Protein AF-A0A8B6CPS4-F1 (afdb_monomer_lite)

Organism: Mytilus galloprovincialis (NCBI:txid29158)

Radius of gyration: 19.34 Å; chains: 1; bounding box: 68×49×32 Å

pLDDT: mean 79.65, std 23.32, range [31.11, 97.75]

Foldseek 3Di:
DDDPDDDDPPDPPPPPPPPPPPDDDDDFDDDFDDDPDPCPQKAKWKQFAAPVVVVVCVVQQKDFWDPPCPPQQVVHTAGKTFSDDCVPDPLQRLLCQRPNVCSVVCVVVRRRVKMKIWIDGPVQWDFPDDPNHGMIGGHGMDRNVNIGMGMD

Secondary structure (DSSP, 8-state):
-----------------------SSSS-------------SEEEEEEEE-HHHHHHHHHHTEEPPB--TTTT-TT-SBEEEBS--TTTS-HHHHHHHHHGGGHHHHHHTTTTSEEEEEEEEGGGSEE---TT---EEESS-EE-TTS-EEE-

Sequence (152 aa):
MGLFSDSPFDGICVIVLIILIVALFIGVAFVSVYEKGTFSDGSWYFHYTDKDSIEKILISLVIRASLDTLKDAFFGIGSYFTKWSPWYKSKDDIAMNIFGNLAKQKLMAGKLDCCIAVFLKDSDVKNVSQNGRDIHLYPGDLLLSGLKYFVF

Structure (mmCIF, N/CA/C/O backbone):
data_AF-A0A8B6CPS4-F1
#
_entry.id   AF-A0A8B6CPS4-F1
#
loop_
_atom_site.group_PDB
_atom_site.id
_atom_site.type_symbol
_atom_site.label_atom_id
_atom_site.label_alt_id
_atom_site.label_comp_id
_atom_site.label_asym_id
_atom_site.label_entity_id
_atom_site.label_seq_id
_atom_site.pdbx_PDB_ins_code
_atom_site.Cartn_x
_atom_site.Cartn_y
_atom_site.Cartn_z
_atom_site.occupancy
_atom_site.B_iso_or_equiv
_atom_site.auth_seq_id
_atom_site.auth_comp_id
_atom_site.auth_asym_id
_atom_site.auth_atom_id
_atom_site.pdbx_PDB_model_num
ATOM 1 N N . MET A 1 1 ? -54.162 -35.126 13.772 1.00 39.47 1 MET A N 1
ATOM 2 C CA . MET A 1 1 ? -53.466 -35.167 12.467 1.00 39.47 1 MET A CA 1
ATOM 3 C C . MET A 1 1 ? -53.148 -33.739 12.064 1.00 39.47 1 MET A C 1
ATOM 5 O O . MET A 1 1 ? -54.089 -33.011 11.815 1.00 39.47 1 MET A O 1
ATOM 9 N N . GLY A 1 2 ? -51.932 -33.212 12.027 1.00 37.94 2 GLY A N 1
ATOM 10 C CA . GLY A 1 2 ? -50.600 -33.548 12.541 1.00 37.94 2 GLY A CA 1
ATOM 11 C C . GLY A 1 2 ? -49.827 -32.219 12.416 1.00 37.94 2 GLY A C 1
ATOM 12 O O . GLY A 1 2 ? -49.911 -31.581 11.374 1.00 37.94 2 GLY A O 1
ATOM 13 N N . LEU A 1 3 ? -49.446 -31.590 13.530 1.00 34.12 3 LEU A N 1
ATOM 14 C CA . LEU A 1 3 ? -48.057 -31.460 13.996 1.00 34.12 3 LEU A CA 1
ATOM 15 C C . LEU A 1 3 ? -47.048 -31.178 12.866 1.00 34.12 3 LEU A C 1
ATOM 17 O O . LEU A 1 3 ? -46.451 -32.108 12.336 1.00 34.12 3 LEU A O 1
ATOM 21 N N . PHE A 1 4 ? -46.820 -29.898 12.550 1.00 38.31 4 PHE A N 1
ATOM 22 C CA . PHE A 1 4 ? -45.508 -29.460 12.071 1.00 38.31 4 PHE A CA 1
ATOM 23 C C . PHE A 1 4 ? -44.706 -29.016 13.290 1.00 38.31 4 PHE A C 1
ATOM 25 O O . PHE A 1 4 ? -45.124 -28.133 14.035 1.00 38.31 4 PHE A O 1
ATOM 32 N N . SER A 1 5 ? -43.628 -29.755 13.527 1.00 38.06 5 SER A N 1
ATOM 33 C CA . SER A 1 5 ? -42.739 -29.671 14.672 1.00 38.06 5 SER A CA 1
ATOM 34 C C . SER A 1 5 ? -41.760 -28.514 14.537 1.00 38.06 5 SER A C 1
ATOM 36 O O . SER A 1 5 ? -41.135 -28.346 13.489 1.00 38.06 5 SER A O 1
ATOM 38 N N . ASP A 1 6 ? -41.556 -27.805 15.639 1.00 42.88 6 ASP A N 1
ATOM 39 C CA . ASP A 1 6 ? -40.357 -27.014 15.864 1.00 42.88 6 ASP A CA 1
ATOM 40 C C . ASP A 1 6 ? -39.097 -27.894 15.958 1.00 42.88 6 ASP A C 1
ATOM 42 O O . ASP A 1 6 ? -39.135 -29.017 16.474 1.00 42.88 6 ASP A O 1
ATOM 46 N N . SER A 1 7 ? -37.974 -27.266 15.581 1.00 38.88 7 SER A N 1
ATOM 47 C CA . SER A 1 7 ? -36.569 -27.555 15.936 1.00 38.88 7 SER A CA 1
ATOM 48 C C . SER A 1 7 ? -35.800 -28.603 15.101 1.00 38.88 7 SER A C 1
ATOM 50 O O . SER A 1 7 ? -36.405 -29.473 14.477 1.00 38.88 7 SER A O 1
ATOM 52 N N . PRO A 1 8 ? -34.451 -28.638 15.172 1.00 44.53 8 PRO A N 1
ATOM 53 C CA . PRO A 1 8 ? -33.479 -27.535 15.231 1.00 44.53 8 PRO A CA 1
ATOM 54 C C . PRO A 1 8 ? -32.285 -27.797 14.286 1.00 44.53 8 PRO A C 1
ATOM 56 O O . PRO A 1 8 ? -31.669 -28.855 14.337 1.00 44.53 8 PRO A O 1
ATOM 59 N N . PHE A 1 9 ? -31.863 -26.811 13.496 1.00 37.91 9 PHE A N 1
ATOM 60 C CA . PHE A 1 9 ? -30.490 -26.804 12.973 1.00 37.91 9 PHE A CA 1
ATOM 61 C C . PHE A 1 9 ? -29.870 -25.418 13.150 1.00 37.91 9 PHE A C 1
ATOM 63 O O . PHE A 1 9 ? -29.425 -24.774 12.203 1.00 37.91 9 PHE A O 1
ATOM 70 N N . ASP A 1 10 ? -29.791 -25.010 14.419 1.00 41.97 10 ASP A N 1
ATOM 71 C CA . ASP A 1 10 ? -28.581 -24.378 14.941 1.00 41.97 10 ASP A CA 1
ATOM 72 C C . ASP A 1 10 ? -27.435 -25.377 14.747 1.00 41.97 10 ASP A C 1
ATOM 74 O O . ASP A 1 10 ? -27.169 -26.257 15.562 1.00 41.97 10 ASP A O 1
ATOM 78 N N . GLY A 1 11 ? -26.824 -25.307 13.574 1.00 31.48 11 GLY A N 1
ATOM 79 C CA . GLY A 1 11 ? -25.751 -26.184 13.146 1.00 31.48 11 GLY A CA 1
ATOM 80 C C . GLY A 1 11 ? -24.708 -25.341 12.454 1.00 31.48 11 GLY A C 1
ATOM 81 O O . GLY A 1 11 ? -24.554 -25.409 11.237 1.00 31.48 11 GLY A O 1
ATOM 82 N N . ILE A 1 12 ? -24.019 -24.515 13.242 1.00 39.31 12 ILE A N 1
ATOM 83 C CA . ILE A 1 12 ? -22.731 -23.935 12.880 1.00 39.31 12 ILE A CA 1
ATOM 84 C C . ILE A 1 12 ? -21.817 -25.106 12.499 1.00 39.31 12 ILE A C 1
ATOM 86 O O . ILE A 1 12 ? -21.194 -25.751 13.337 1.00 39.31 12 ILE A O 1
ATOM 90 N N . CYS A 1 13 ? -21.770 -25.411 11.210 1.00 31.11 13 CYS A N 1
ATOM 91 C CA . CYS A 1 13 ? -20.736 -26.237 10.627 1.00 31.11 13 CYS A CA 1
ATOM 92 C C . CYS A 1 13 ? -19.666 -25.258 10.140 1.00 31.11 13 CYS A C 1
ATOM 94 O O . CYS A 1 13 ? -19.633 -24.887 8.966 1.00 31.11 13 CYS A O 1
ATOM 96 N N . VAL A 1 14 ? -18.831 -24.764 11.067 1.00 33.41 14 VAL A N 1
ATOM 97 C CA . VAL A 1 14 ? -17.573 -24.120 10.676 1.00 33.41 14 VAL A CA 1
ATOM 98 C C . VAL A 1 14 ? -16.695 -25.229 10.114 1.00 33.41 14 VAL A C 1
ATOM 100 O O . VAL A 1 14 ? -15.934 -25.877 10.829 1.00 33.41 14 VAL A O 1
ATOM 103 N N . ILE A 1 15 ? -16.819 -25.484 8.816 1.00 34.66 15 ILE A N 1
ATOM 104 C CA . ILE A 1 15 ? -15.790 -26.214 8.091 1.00 34.66 15 ILE A CA 1
ATOM 105 C C . ILE A 1 15 ? -14.636 -25.224 7.948 1.00 34.66 15 ILE A C 1
ATOM 107 O O . ILE A 1 15 ? -14.546 -24.475 6.977 1.00 34.66 15 ILE A O 1
ATOM 111 N N . VAL A 1 16 ? -13.774 -25.186 8.965 1.00 37.22 16 VAL A N 1
ATOM 112 C CA . VAL A 1 16 ? -12.437 -24.601 8.875 1.00 37.22 16 VAL A CA 1
ATOM 113 C C . VAL A 1 16 ? -11.649 -25.498 7.924 1.00 37.22 16 VAL A C 1
ATOM 115 O O . VAL A 1 16 ? -10.912 -26.389 8.338 1.00 37.22 16 VAL A O 1
ATOM 118 N N . LEU A 1 17 ? -11.851 -25.318 6.619 1.00 36.53 17 LEU A N 1
ATOM 119 C CA . LEU A 1 17 ? -10.982 -25.914 5.619 1.00 36.53 17 LEU A CA 1
ATOM 120 C C . LEU A 1 17 ? -9.710 -25.064 5.573 1.00 36.53 17 LEU A C 1
ATOM 122 O O . LEU A 1 17 ? -9.539 -24.215 4.702 1.00 36.53 17 LEU A O 1
ATOM 126 N N . ILE A 1 18 ? -8.820 -25.273 6.547 1.00 40.88 18 ILE A N 1
ATOM 127 C CA . ILE A 1 18 ? -7.419 -24.874 6.414 1.00 40.88 18 ILE A CA 1
ATOM 128 C C . ILE A 1 18 ? -6.860 -25.755 5.299 1.00 40.88 18 ILE A C 1
ATOM 130 O O . ILE A 1 18 ? -6.421 -26.882 5.526 1.00 40.88 18 ILE A O 1
ATOM 134 N N . ILE A 1 19 ? -6.910 -25.257 4.065 1.00 41.19 19 ILE A N 1
ATOM 135 C CA . ILE A 1 19 ? -6.070 -25.776 2.994 1.00 41.19 19 ILE A CA 1
ATOM 136 C C . ILE A 1 19 ? -4.651 -25.317 3.330 1.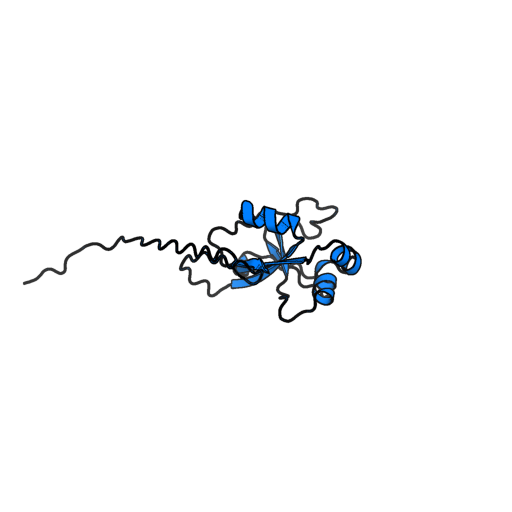00 41.19 19 ILE A C 1
ATOM 138 O O . ILE A 1 19 ? -4.157 -24.308 2.837 1.00 41.19 19 ILE A O 1
ATOM 142 N N . LEU A 1 20 ? -3.995 -26.064 4.218 1.00 38.03 20 LEU A N 1
ATOM 143 C CA . LEU A 1 20 ? -2.547 -26.061 4.340 1.00 38.03 20 LEU A CA 1
ATOM 144 C C . LEU A 1 20 ? -2.011 -26.814 3.113 1.00 38.03 20 LEU A C 1
ATOM 146 O O . LEU A 1 20 ? -1.550 -27.949 3.220 1.00 38.03 20 LEU A O 1
ATOM 150 N N . ILE A 1 21 ? -2.092 -26.214 1.9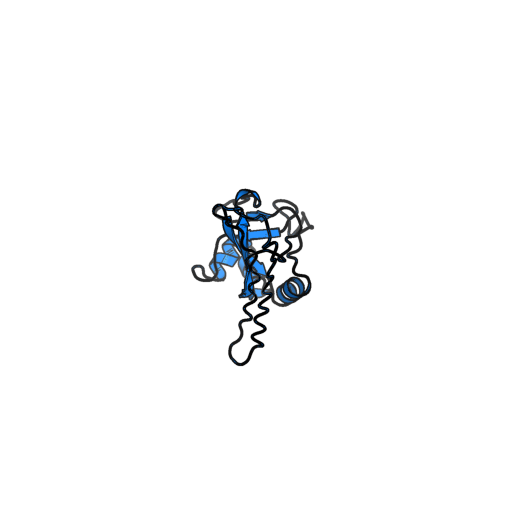20 1.00 39.69 21 ILE A N 1
ATOM 151 C CA . ILE A 1 21 ? -1.170 -26.603 0.849 1.00 39.69 21 ILE A CA 1
ATOM 152 C C . ILE A 1 21 ? 0.169 -26.016 1.275 1.00 39.69 21 ILE A C 1
ATOM 154 O O . ILE A 1 21 ? 0.543 -24.894 0.941 1.00 39.69 21 ILE A O 1
ATOM 158 N N . VAL A 1 22 ? 0.857 -26.789 2.113 1.00 36.41 22 VAL A N 1
ATOM 159 C CA . VAL A 1 22 ? 2.295 -26.674 2.275 1.00 36.41 22 VAL A CA 1
ATOM 160 C C . VAL A 1 22 ? 2.871 -26.802 0.878 1.00 36.41 22 VAL A C 1
ATOM 162 O O . VAL A 1 22 ? 2.678 -27.809 0.198 1.00 36.41 22 VAL A O 1
ATOM 165 N N . ALA A 1 23 ? 3.530 -25.725 0.473 1.00 43.12 23 ALA A N 1
ATOM 166 C CA . ALA A 1 23 ? 4.367 -25.619 -0.695 1.00 43.12 23 ALA A CA 1
ATOM 167 C C . ALA A 1 23 ? 5.122 -26.926 -0.963 1.00 43.12 23 ALA A C 1
ATOM 169 O O . ALA A 1 23 ? 6.110 -27.243 -0.307 1.00 43.12 23 ALA A O 1
ATOM 170 N N . LEU A 1 24 ? 4.679 -27.653 -1.976 1.00 38.19 24 LEU A N 1
ATOM 171 C CA . LEU A 1 24 ? 5.504 -28.616 -2.675 1.00 38.19 24 LEU A CA 1
ATOM 172 C C . LEU A 1 24 ? 5.327 -28.282 -4.148 1.00 38.19 24 LEU A C 1
ATOM 174 O O . LEU A 1 24 ? 4.360 -28.677 -4.785 1.00 38.19 24 LEU A O 1
ATOM 178 N N . PHE A 1 25 ? 6.302 -27.511 -4.628 1.00 41.81 25 PHE A N 1
ATOM 179 C CA . PHE A 1 25 ? 6.499 -27.033 -5.993 1.00 41.81 25 PHE A CA 1
ATOM 180 C C . PHE A 1 25 ? 5.663 -25.796 -6.381 1.00 41.81 25 PHE A C 1
ATOM 182 O O . PHE A 1 25 ? 4.474 -25.868 -6.650 1.00 41.81 25 PHE A O 1
ATOM 189 N N . ILE A 1 26 ? 6.375 -24.665 -6.517 1.00 42.41 26 ILE A N 1
ATOM 190 C CA . ILE A 1 26 ? 5.947 -23.370 -7.085 1.00 42.41 26 ILE A CA 1
ATOM 191 C C . ILE A 1 26 ? 5.249 -22.399 -6.099 1.00 42.41 26 ILE A C 1
ATOM 193 O O . ILE A 1 26 ? 4.085 -22.059 -6.233 1.00 42.41 26 ILE A O 1
ATOM 197 N N . GLY A 1 27 ? 6.005 -21.900 -5.117 1.00 41.75 27 GLY A N 1
ATOM 198 C CA . GLY A 1 27 ? 6.124 -20.458 -4.820 1.00 41.75 27 GLY A CA 1
ATOM 199 C C . GLY A 1 27 ? 4.906 -19.553 -4.555 1.00 41.75 27 GLY A C 1
ATOM 200 O O . GLY A 1 27 ? 5.112 -18.346 -4.583 1.00 41.75 27 GLY A O 1
ATOM 201 N N . VAL A 1 28 ? 3.689 -20.044 -4.297 1.00 46.25 28 VAL A N 1
ATOM 202 C CA . VAL A 1 28 ? 2.535 -19.194 -3.927 1.00 46.25 28 VAL A CA 1
ATOM 203 C C . VAL A 1 28 ? 1.712 -19.881 -2.834 1.00 46.25 28 VAL A C 1
ATOM 205 O O . VAL A 1 28 ? 1.219 -20.990 -3.029 1.00 46.25 28 VAL A O 1
ATOM 208 N N . ALA A 1 29 ? 1.561 -19.235 -1.674 1.00 46.59 29 ALA A N 1
ATOM 209 C CA . ALA A 1 29 ? 0.690 -19.711 -0.600 1.00 46.59 29 ALA A CA 1
ATOM 210 C C . ALA A 1 29 ? -0.715 -19.114 -0.770 1.00 46.59 29 ALA A C 1
ATOM 212 O O . ALA A 1 29 ? -0.905 -17.905 -0.658 1.00 46.59 29 ALA A O 1
ATOM 213 N N . PHE A 1 30 ? -1.708 -19.965 -1.030 1.00 43.81 30 PHE A N 1
ATOM 214 C CA . PHE A 1 30 ? -3.116 -19.574 -1.093 1.00 43.81 30 PHE A CA 1
ATOM 215 C C . PHE A 1 30 ? -3.763 -19.791 0.276 1.00 43.81 30 PHE A C 1
ATOM 217 O O . PHE A 1 30 ? -4.056 -20.923 0.651 1.00 43.81 30 PHE A O 1
ATOM 224 N N . VAL A 1 31 ? -4.009 -18.712 1.018 1.00 49.12 31 VAL A N 1
ATOM 225 C CA . VAL A 1 31 ? -4.850 -18.747 2.222 1.00 49.12 31 VAL A CA 1
ATOM 226 C C . VAL A 1 31 ? -6.163 -18.059 1.879 1.00 49.12 31 VAL A C 1
ATOM 228 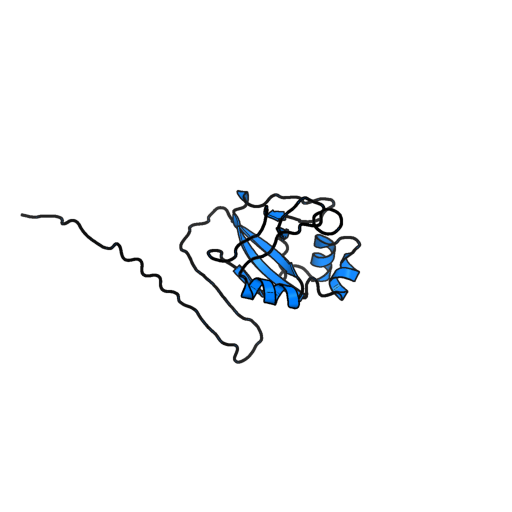O O . VAL A 1 31 ? -6.178 -16.869 1.589 1.00 49.12 31 VAL A O 1
ATOM 231 N N . SER A 1 32 ? -7.268 -18.805 1.885 1.00 44.47 32 SER A N 1
ATOM 232 C CA . SER A 1 32 ? -8.609 -18.241 1.728 1.00 44.47 32 SER A CA 1
ATOM 233 C C . SER A 1 32 ? -9.449 -18.621 2.941 1.00 44.47 32 SER A C 1
ATOM 235 O O . SER A 1 32 ? -9.752 -19.794 3.150 1.00 44.47 32 SER A O 1
ATOM 237 N N . VAL A 1 33 ? -9.784 -17.631 3.770 1.00 48.22 33 VAL A N 1
ATOM 238 C CA . VAL A 1 33 ? -10.721 -17.784 4.889 1.00 48.22 33 VAL A CA 1
ATOM 239 C C . VAL A 1 33 ? -12.085 -17.304 4.401 1.00 48.22 33 VAL A C 1
ATOM 241 O O . VAL A 1 33 ? -12.232 -16.158 3.980 1.00 48.22 33 VAL A O 1
ATOM 244 N N . TYR A 1 34 ? -13.079 -18.192 4.409 1.00 44.66 34 TYR A N 1
ATOM 245 C CA . TYR A 1 34 ? -14.434 -17.891 3.952 1.00 44.66 34 TYR A CA 1
ATOM 246 C C . TYR A 1 34 ? -15.383 -17.743 5.140 1.00 44.66 34 TYR A C 1
ATOM 248 O O . TYR A 1 34 ? -15.715 -18.729 5.792 1.00 44.66 34 TYR A O 1
ATOM 256 N N . GLU A 1 35 ? -15.918 -16.541 5.336 1.00 48.53 35 GLU A N 1
ATOM 257 C CA . GLU A 1 35 ? -17.221 -16.356 5.975 1.00 48.53 35 GLU A CA 1
ATOM 258 C C . GLU A 1 35 ? -18.246 -15.981 4.900 1.00 48.53 35 GLU A C 1
ATOM 260 O O . GLU A 1 35 ? -17.985 -15.187 3.988 1.00 48.53 35 GLU A O 1
ATOM 265 N N . LYS A 1 36 ? -19.417 -16.622 4.945 1.00 37.84 36 LYS A N 1
AT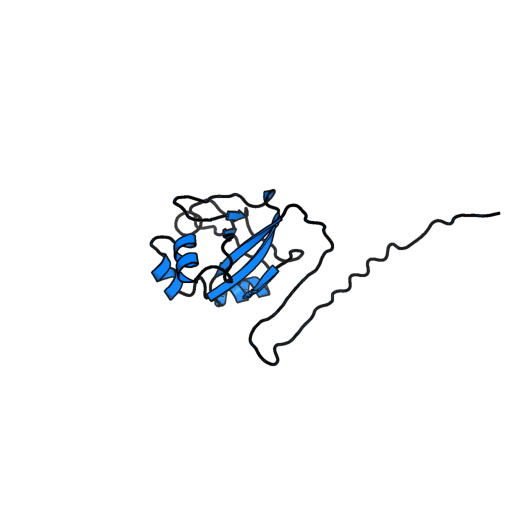OM 266 C CA . LYS A 1 36 ? -20.468 -16.509 3.928 1.00 37.84 36 LYS A CA 1
ATOM 267 C C . LYS A 1 36 ? -21.239 -15.193 4.105 1.00 37.84 36 LYS A C 1
ATOM 269 O O . LYS A 1 36 ? -22.392 -15.196 4.515 1.00 37.84 36 LYS A O 1
ATOM 274 N N . GLY A 1 37 ? -20.596 -14.070 3.793 1.00 48.91 37 GLY A N 1
ATOM 275 C CA . GLY A 1 37 ? -21.227 -12.756 3.661 1.00 48.91 37 GLY A CA 1
ATOM 276 C C . GLY A 1 37 ? -21.478 -12.408 2.192 1.00 48.91 37 GLY A C 1
ATOM 277 O O . GLY A 1 37 ? -20.567 -12.471 1.360 1.00 48.91 37 GLY A O 1
ATOM 278 N N . THR A 1 38 ? -22.711 -12.039 1.849 1.00 48.09 38 THR A N 1
ATOM 279 C CA . THR A 1 38 ? -23.075 -11.469 0.544 1.00 48.09 38 THR A CA 1
ATOM 280 C C . THR A 1 38 ? -22.621 -10.010 0.481 1.00 48.09 38 THR A C 1
ATOM 282 O O . THR A 1 38 ? -23.417 -9.098 0.675 1.00 48.09 38 THR A O 1
ATOM 285 N N . PHE A 1 39 ? -21.332 -9.770 0.248 1.00 55.72 39 PHE A N 1
ATOM 286 C CA . PHE A 1 39 ? -20.840 -8.419 -0.031 1.00 55.72 39 PHE A CA 1
ATOM 287 C C . PHE A 1 39 ? -21.055 -8.113 -1.516 1.00 55.72 39 PHE A C 1
ATOM 289 O O . PHE A 1 39 ? -20.201 -8.412 -2.349 1.00 55.72 39 PHE A O 1
ATOM 296 N N . SER A 1 40 ? -22.230 -7.586 -1.860 1.00 68.19 40 SER A N 1
ATOM 297 C CA . SER A 1 40 ? -22.525 -7.083 -3.209 1.00 68.19 40 SER A CA 1
ATOM 298 C C . SER A 1 40 ? -22.001 -5.658 -3.447 1.00 68.19 40 SER A C 1
ATOM 300 O O . SER A 1 40 ? -22.182 -5.132 -4.539 1.00 68.19 40 SER A O 1
ATOM 302 N N . ASP A 1 41 ? -21.383 -5.027 -2.445 1.00 84.12 41 ASP A N 1
ATOM 303 C CA . ASP A 1 41 ? -21.030 -3.599 -2.394 1.00 84.12 41 ASP A CA 1
ATOM 304 C C . ASP A 1 41 ? -19.523 -3.322 -2.199 1.00 84.12 41 ASP A C 1
ATOM 306 O O . ASP A 1 41 ? -19.139 -2.241 -1.750 1.00 84.12 41 ASP A O 1
ATOM 310 N N . GLY A 1 42 ? -18.657 -4.287 -2.522 1.00 91.00 42 GLY A N 1
ATOM 311 C CA . GLY A 1 42 ? -17.209 -4.153 -2.343 1.00 91.00 42 GLY A CA 1
ATOM 312 C C . GLY A 1 42 ? -16.383 -4.217 -3.624 1.00 91.00 42 GLY A C 1
ATOM 313 O O . GLY A 1 42 ? -16.848 -4.654 -4.679 1.00 91.00 42 GLY A O 1
ATOM 314 N N . SER A 1 43 ? -15.119 -3.828 -3.491 1.00 95.56 43 SER A N 1
ATOM 315 C CA . SER A 1 43 ? -14.095 -3.892 -4.534 1.00 95.56 43 SER A CA 1
ATOM 316 C C . SER A 1 43 ? -12.826 -4.573 -4.023 1.00 95.56 43 SER A C 1
ATOM 318 O O . SER A 1 43 ? -12.578 -4.665 -2.820 1.00 95.56 43 SER A O 1
ATOM 320 N N . TRP A 1 44 ? -11.978 -5.004 -4.957 1.00 95.94 44 TRP A N 1
ATOM 321 C CA . TRP A 1 44 ? -10.610 -5.410 -4.645 1.00 95.94 44 TRP A CA 1
ATOM 322 C C . TRP A 1 44 ? -9.700 -4.194 -4.472 1.00 95.94 44 TRP A C 1
ATOM 324 O O . TRP A 1 44 ? -9.638 -3.319 -5.339 1.00 95.94 44 TRP A O 1
ATOM 334 N N . TYR A 1 45 ? -8.968 -4.193 -3.365 1.00 97.50 45 TYR A N 1
ATOM 335 C CA . TYR A 1 45 ? -7.965 -3.206 -2.997 1.00 97.50 45 TYR A CA 1
ATOM 336 C C . TYR A 1 45 ? -6.622 -3.902 -2.790 1.00 97.50 45 TYR A C 1
ATOM 338 O O . TYR A 1 45 ? -6.559 -4.994 -2.236 1.00 97.50 45 TYR A O 1
ATOM 346 N N . PHE A 1 46 ? -5.544 -3.271 -3.234 1.00 97.69 46 PHE A N 1
ATOM 347 C CA . PHE A 1 46 ? -4.207 -3.849 -3.285 1.00 97.69 46 PHE A CA 1
ATOM 348 C C . PHE A 1 46 ? -3.257 -3.072 -2.382 1.00 97.69 46 PHE A C 1
ATOM 350 O O . PHE A 1 46 ? -3.072 -1.865 -2.557 1.00 97.69 46 PHE A O 1
ATOM 357 N N . HIS A 1 47 ? -2.646 -3.775 -1.435 1.00 97.62 47 HIS A N 1
ATOM 358 C CA . HIS A 1 47 ? -1.592 -3.268 -0.570 1.00 97.62 47 HIS A CA 1
ATOM 359 C C . HIS A 1 47 ? -0.249 -3.828 -1.033 1.00 97.62 47 HIS A C 1
ATOM 361 O O . HIS A 1 47 ? 0.012 -5.022 -0.896 1.00 97.62 47 HIS A O 1
ATOM 367 N N . TYR A 1 48 ? 0.590 -2.969 -1.605 1.00 97.12 48 TYR A N 1
ATOM 368 C CA . TYR A 1 48 ? 1.936 -3.337 -2.040 1.00 97.12 48 TYR A CA 1
ATOM 369 C C . TYR A 1 48 ? 2.940 -3.090 -0.927 1.00 97.12 48 TYR A C 1
ATOM 371 O O . TYR A 1 48 ? 2.884 -2.060 -0.251 1.00 97.12 48 TYR A O 1
ATOM 379 N N . THR A 1 49 ? 3.856 -4.035 -0.749 1.00 96.50 49 THR A N 1
ATOM 380 C CA . THR A 1 49 ? 4.828 -3.994 0.338 1.00 96.50 49 THR A CA 1
ATOM 381 C C . THR A 1 49 ? 6.109 -4.766 -0.007 1.00 96.50 49 THR A C 1
ATOM 383 O O . THR A 1 49 ? 6.236 -5.346 -1.086 1.00 96.50 49 THR A O 1
ATOM 386 N N . ASP A 1 50 ? 7.082 -4.735 0.901 1.00 96.44 50 ASP A N 1
ATOM 387 C CA . ASP A 1 50 ? 8.280 -5.578 0.862 1.00 96.44 50 ASP A CA 1
ATOM 388 C C . ASP A 1 50 ? 8.065 -6.946 1.534 1.00 96.44 50 ASP A C 1
ATOM 390 O O . ASP A 1 50 ? 7.064 -7.176 2.222 1.00 96.44 50 ASP A O 1
ATOM 394 N N . LYS A 1 51 ? 9.025 -7.854 1.325 1.00 94.19 51 LYS A N 1
ATOM 395 C CA . LYS A 1 51 ? 8.991 -9.234 1.834 1.00 94.19 51 LYS A CA 1
ATOM 396 C C . LYS A 1 51 ? 8.958 -9.297 3.367 1.00 94.19 51 LYS A C 1
ATOM 398 O O . LYS A 1 51 ? 8.130 -9.986 3.948 1.00 94.19 51 LYS A O 1
ATOM 403 N N . ASP A 1 52 ? 9.786 -8.512 4.045 1.00 95.75 52 ASP A N 1
ATOM 404 C CA . ASP A 1 52 ? 9.826 -8.524 5.513 1.00 95.75 52 ASP A CA 1
ATOM 405 C C . ASP A 1 52 ? 8.487 -8.086 6.124 1.00 95.75 52 ASP A C 1
ATOM 407 O O . ASP A 1 52 ? 8.051 -8.574 7.171 1.00 95.75 52 ASP A O 1
ATOM 411 N N . SER A 1 53 ? 7.825 -7.124 5.486 1.00 95.06 53 SER A N 1
ATOM 412 C CA . SER A 1 53 ? 6.529 -6.620 5.924 1.00 95.06 53 SER A CA 1
ATOM 413 C C . SER A 1 53 ? 5.402 -7.592 5.580 1.00 95.06 53 SER A C 1
ATOM 415 O O . SER A 1 53 ? 4.504 -7.747 6.408 1.00 95.06 53 SER A O 1
ATOM 417 N N . ILE A 1 54 ? 5.448 -8.284 4.429 1.00 93.88 54 ILE A N 1
ATOM 418 C CA . ILE A 1 54 ? 4.438 -9.307 4.109 1.00 93.88 54 ILE A CA 1
ATOM 419 C C . ILE A 1 54 ? 4.455 -10.430 5.143 1.00 93.88 54 ILE A C 1
ATOM 421 O O . ILE A 1 54 ? 3.397 -10.822 5.629 1.00 93.88 54 ILE A O 1
ATOM 425 N N . GLU A 1 55 ? 5.637 -10.888 5.556 1.00 92.44 55 GLU A N 1
ATOM 426 C CA . GLU A 1 55 ? 5.781 -11.932 6.574 1.00 92.44 55 GLU A CA 1
ATOM 427 C C . GLU A 1 55 ? 5.155 -11.507 7.908 1.00 92.44 55 GLU A C 1
ATOM 429 O O . GLU A 1 55 ? 4.385 -12.254 8.513 1.00 92.44 55 GLU A O 1
ATOM 434 N N . LYS A 1 56 ? 5.400 -10.266 8.344 1.00 95.12 56 LYS A N 1
ATOM 435 C CA . LYS A 1 56 ? 4.795 -9.713 9.568 1.00 95.12 56 LYS A CA 1
ATOM 436 C C . LYS A 1 56 ? 3.275 -9.605 9.467 1.00 95.12 56 LYS A C 1
ATOM 438 O O . LYS A 1 56 ? 2.581 -9.882 10.450 1.00 95.12 56 LYS A O 1
ATOM 443 N N . ILE A 1 57 ? 2.754 -9.205 8.307 1.00 94.38 57 ILE A N 1
ATOM 444 C CA . ILE A 1 57 ? 1.308 -9.143 8.072 1.00 94.38 57 ILE A CA 1
ATOM 445 C C . ILE A 1 57 ? 0.716 -10.552 8.109 1.00 94.38 57 ILE A C 1
ATOM 447 O O . ILE A 1 57 ? -0.299 -10.752 8.762 1.00 94.38 57 ILE A O 1
ATOM 451 N N . LEU A 1 58 ? 1.358 -11.539 7.485 1.00 89.44 58 LEU A N 1
ATOM 452 C CA . LEU A 1 58 ? 0.887 -12.926 7.472 1.00 89.44 58 LEU A CA 1
ATOM 453 C C . LEU A 1 58 ? 0.901 -13.575 8.863 1.00 89.44 58 LEU A C 1
ATOM 455 O O . LEU A 1 58 ? 0.007 -14.355 9.176 1.00 89.44 58 LEU A O 1
ATOM 459 N N . ILE A 1 59 ? 1.870 -13.229 9.714 1.00 89.69 59 ILE A N 1
ATOM 460 C CA . ILE A 1 59 ? 1.935 -13.713 11.102 1.00 89.69 59 ILE A CA 1
ATOM 461 C C . ILE A 1 59 ? 0.864 -13.047 11.974 1.00 89.69 59 ILE A C 1
ATOM 463 O O . ILE A 1 59 ? 0.212 -13.713 12.773 1.00 89.69 59 ILE A O 1
ATOM 467 N N . SER A 1 60 ? 0.700 -11.727 11.858 1.00 94.00 60 SER A N 1
ATOM 468 C CA . SER A 1 60 ? -0.220 -10.966 12.717 1.00 94.00 60 SER A CA 1
ATOM 469 C C . SER A 1 60 ? -1.659 -10.923 12.207 1.00 94.00 60 SER A C 1
ATOM 471 O O . SER A 1 60 ? -2.556 -10.590 12.974 1.00 94.00 60 SER A O 1
ATOM 473 N N . LEU A 1 61 ? -1.871 -11.235 10.927 1.00 95.38 61 LEU A N 1
ATOM 474 C CA . LEU A 1 61 ? -3.104 -11.009 10.173 1.00 95.38 61 LEU A CA 1
ATOM 475 C C . LEU A 1 61 ? -3.584 -9.552 10.220 1.00 95.38 61 LEU A C 1
ATOM 477 O O . LEU A 1 61 ? -4.785 -9.295 10.164 1.00 95.38 61 LEU A O 1
ATOM 481 N N . VAL A 1 62 ? -2.660 -8.591 10.319 1.00 96.94 62 VAL A N 1
ATOM 482 C CA . VAL A 1 62 ? -2.979 -7.160 10.394 1.00 96.94 62 VAL A CA 1
ATOM 483 C C . VAL A 1 62 ? -2.110 -6.359 9.430 1.00 96.94 62 VAL A C 1
ATOM 485 O O . VAL A 1 62 ? -0.881 -6.385 9.521 1.00 96.94 62 VAL A O 1
ATOM 488 N N . ILE A 1 63 ? -2.744 -5.579 8.551 1.00 97.44 63 ILE A N 1
ATOM 489 C CA . ILE A 1 63 ? -2.081 -4.477 7.845 1.00 97.44 63 ILE A CA 1
ATOM 490 C C . ILE A 1 63 ? -2.128 -3.272 8.779 1.00 97.44 63 ILE A C 1
ATOM 492 O O . ILE A 1 63 ? -3.187 -2.694 9.009 1.00 97.44 63 ILE A O 1
ATOM 496 N N . ARG A 1 64 ? -0.980 -2.913 9.353 1.00 96.94 64 ARG A N 1
ATOM 497 C CA . ARG A 1 64 ? -0.900 -1.802 10.307 1.00 96.94 64 ARG A CA 1
ATOM 498 C C . ARG A 1 64 ? -1.073 -0.457 9.609 1.00 96.94 64 ARG A C 1
ATOM 500 O O . ARG A 1 64 ? -0.624 -0.265 8.475 1.00 96.94 64 ARG A O 1
ATOM 507 N N . ALA A 1 65 ? -1.698 0.480 10.304 1.00 96.31 65 ALA A N 1
ATOM 508 C CA . ALA A 1 65 ? -1.818 1.856 9.879 1.00 96.31 65 ALA A CA 1
ATOM 509 C C . ALA A 1 65 ? -0.443 2.517 9.797 1.00 96.31 65 ALA A C 1
ATOM 511 O O . ALA A 1 65 ? 0.415 2.355 10.669 1.00 96.31 65 ALA A O 1
ATOM 512 N N . SER A 1 66 ? -0.265 3.343 8.774 1.00 92.69 66 SER A N 1
ATOM 513 C CA . SER A 1 66 ? 0.811 4.319 8.748 1.00 92.69 66 SER A CA 1
ATOM 514 C C . SER A 1 66 ? 0.494 5.437 9.744 1.00 92.69 66 SER A C 1
ATOM 516 O O . SER A 1 66 ? -0.562 6.067 9.652 1.00 92.69 66 SER A O 1
ATOM 518 N N . LEU A 1 67 ? 1.390 5.658 10.710 1.00 91.50 67 LEU A N 1
ATOM 519 C CA . LEU A 1 67 ? 1.224 6.651 11.783 1.00 91.50 67 LEU A CA 1
ATOM 520 C C . LEU A 1 67 ? 2.084 7.912 11.580 1.00 91.50 67 LEU A C 1
ATOM 522 O O . LEU A 1 67 ? 1.820 8.939 12.203 1.00 91.50 67 LEU A O 1
ATOM 526 N N . ASP A 1 68 ? 3.117 7.851 10.734 1.00 87.94 68 ASP A N 1
ATOM 527 C CA . ASP A 1 68 ? 4.052 8.961 10.516 1.00 87.94 68 ASP A CA 1
ATOM 528 C C . ASP A 1 68 ? 3.502 9.925 9.454 1.00 87.94 68 ASP A C 1
ATOM 530 O O . ASP A 1 68 ? 3.703 9.742 8.251 1.00 87.94 68 ASP A O 1
ATOM 534 N N . THR A 1 69 ? 2.803 10.971 9.897 1.00 83.94 69 THR A N 1
ATOM 535 C CA . THR A 1 69 ? 2.191 11.989 9.023 1.00 83.94 69 THR A CA 1
ATOM 536 C C . THR A 1 69 ? 3.200 12.871 8.292 1.00 83.94 69 THR A C 1
ATOM 538 O O . THR A 1 69 ? 2.820 13.557 7.344 1.00 83.94 69 THR A O 1
ATOM 541 N N . LEU A 1 70 ? 4.479 12.838 8.674 1.00 79.75 70 LEU A N 1
ATOM 542 C CA . LEU A 1 70 ? 5.535 13.595 8.004 1.00 79.75 70 LEU A CA 1
ATOM 543 C C . LEU A 1 70 ? 6.159 12.817 6.842 1.00 79.75 70 LEU A C 1
ATOM 545 O O . LEU A 1 70 ? 6.710 13.435 5.931 1.00 79.75 70 LEU A O 1
ATOM 549 N N . LYS A 1 71 ? 6.090 11.480 6.863 1.00 75.19 71 LYS A N 1
ATOM 550 C CA . LYS A 1 71 ? 6.757 10.624 5.867 1.00 75.19 71 LYS A CA 1
ATOM 551 C C . LYS A 1 71 ? 5.806 9.754 5.061 1.00 75.19 71 LYS A C 1
ATOM 553 O O . LYS A 1 71 ? 5.876 9.757 3.835 1.00 75.19 71 LYS A O 1
ATOM 558 N N . ASP A 1 72 ? 4.935 9.017 5.744 1.00 72.19 72 ASP A N 1
ATOM 559 C CA . ASP A 1 72 ? 4.244 7.861 5.168 1.00 72.19 72 ASP A CA 1
ATOM 560 C C . ASP A 1 72 ? 2.709 7.974 5.243 1.00 72.19 72 ASP A C 1
ATOM 562 O O . ASP A 1 72 ? 2.009 7.216 4.576 1.00 72.19 72 ASP A O 1
ATOM 566 N N . ALA A 1 73 ? 2.165 8.907 6.031 1.00 82.00 73 ALA A N 1
ATOM 567 C CA . ALA A 1 73 ? 0.729 9.120 6.232 1.00 82.00 73 ALA A CA 1
ATOM 568 C C . ALA A 1 73 ? 0.261 10.490 5.698 1.00 82.00 73 ALA A C 1
ATOM 570 O O . ALA A 1 73 ? -0.501 11.203 6.351 1.00 82.00 73 ALA A O 1
ATOM 571 N N . PHE A 1 74 ? 0.720 10.863 4.496 1.00 84.19 74 PHE A N 1
ATOM 572 C CA . PHE A 1 74 ? 0.438 12.163 3.864 1.00 84.19 74 PHE A CA 1
ATOM 573 C C . PHE A 1 74 ? -1.065 12.481 3.752 1.00 84.19 74 PHE A C 1
ATOM 575 O O . PHE A 1 74 ? -1.464 13.636 3.869 1.00 84.19 74 PHE A O 1
ATOM 582 N N . PHE A 1 75 ? -1.911 11.466 3.550 1.00 88.38 75 PHE A N 1
ATOM 583 C CA . PHE A 1 75 ? -3.363 11.632 3.399 1.00 88.38 75 PHE A CA 1
ATOM 584 C C . PHE A 1 75 ? -4.153 11.357 4.684 1.00 88.38 75 PHE A C 1
ATOM 586 O O . PHE A 1 75 ? -5.386 11.308 4.655 1.00 88.38 75 PHE A O 1
ATOM 593 N N . GLY A 1 76 ? -3.453 11.184 5.806 1.00 92.81 76 GLY A N 1
ATOM 594 C CA . GLY A 1 76 ? -4.021 10.823 7.097 1.00 92.81 76 GLY A CA 1
ATOM 595 C C . GLY A 1 76 ? -3.530 9.471 7.606 1.00 92.81 76 GLY A C 1
ATOM 596 O O . GLY A 1 76 ? -2.919 8.680 6.889 1.00 92.81 76 GLY A O 1
ATOM 597 N N . ILE A 1 77 ? -3.798 9.216 8.880 1.00 95.31 77 ILE A N 1
ATOM 598 C CA . ILE A 1 77 ? -3.436 7.961 9.538 1.00 95.31 77 ILE A CA 1
ATOM 599 C C . ILE A 1 77 ? -4.325 6.829 9.012 1.00 95.31 77 ILE A C 1
ATOM 601 O O . ILE A 1 77 ? -5.550 6.957 9.001 1.00 95.31 77 ILE A O 1
ATOM 605 N N . GLY A 1 78 ? -3.713 5.715 8.611 1.00 96.69 78 GLY A N 1
ATOM 606 C CA . GLY A 1 78 ? -4.436 4.520 8.173 1.00 96.69 78 GLY A CA 1
ATOM 607 C C . GLY A 1 78 ? -3.637 3.616 7.243 1.00 96.69 78 GLY A C 1
ATOM 608 O O . GLY A 1 78 ? -2.444 3.833 7.008 1.00 96.69 78 GLY A O 1
ATOM 609 N N . SER A 1 79 ? -4.296 2.581 6.734 1.00 96.88 79 SER A N 1
ATOM 610 C CA . SER A 1 79 ? -3.726 1.630 5.779 1.00 96.88 79 SER A CA 1
ATOM 611 C C . SER A 1 79 ? -4.052 2.044 4.348 1.00 96.88 79 SER A C 1
ATOM 613 O O . SER A 1 79 ? -5.182 2.401 4.018 1.00 96.88 79 SER A O 1
ATOM 615 N N . TYR A 1 80 ? -3.040 1.996 3.489 1.00 96.06 80 TYR A N 1
ATOM 616 C CA . TYR A 1 80 ? -3.102 2.530 2.134 1.00 96.06 80 TYR A CA 1
ATOM 617 C C . TYR A 1 80 ? -3.209 1.422 1.095 1.00 96.06 80 TYR A C 1
ATOM 619 O O . TYR A 1 80 ? -2.503 0.414 1.169 1.00 96.06 80 TYR A O 1
ATOM 627 N N . PHE A 1 81 ? -4.051 1.661 0.097 1.00 97.56 81 PHE A N 1
ATOM 628 C CA . PHE A 1 81 ? -4.361 0.733 -0.976 1.00 97.56 81 PHE A CA 1
ATOM 629 C C . PHE A 1 81 ? -4.444 1.448 -2.324 1.00 97.56 81 PHE A C 1
ATOM 631 O O . PHE A 1 81 ? -4.580 2.669 -2.409 1.00 97.56 81 PHE A O 1
ATOM 638 N N . THR A 1 82 ? -4.430 0.659 -3.389 1.00 97.75 82 THR A N 1
ATOM 639 C CA . THR A 1 82 ? -4.810 1.070 -4.744 1.00 97.75 82 THR A CA 1
ATOM 640 C C . THR A 1 82 ? -5.780 0.046 -5.334 1.00 97.75 82 THR A C 1
ATOM 642 O O . THR A 1 82 ? -5.760 -1.112 -4.933 1.00 97.75 82 THR A O 1
ATOM 645 N N . LYS A 1 83 ? -6.619 0.429 -6.297 1.00 96.88 83 LYS A N 1
ATOM 646 C CA . LYS A 1 83 ? -7.376 -0.497 -7.154 1.00 96.88 83 LYS A CA 1
ATOM 647 C C . LYS A 1 83 ? -6.529 -1.019 -8.334 1.00 96.88 83 LYS A C 1
ATOM 649 O O . LYS A 1 83 ? -7.011 -1.821 -9.132 1.00 96.88 83 LYS A O 1
ATOM 654 N N . TRP A 1 84 ? -5.264 -0.597 -8.469 1.00 96.62 84 TRP A N 1
ATOM 655 C CA . TRP A 1 84 ? -4.360 -1.065 -9.526 1.00 96.62 84 TRP A CA 1
ATOM 656 C C . TRP A 1 84 ? -3.799 -2.447 -9.204 1.00 96.62 84 TRP A C 1
ATOM 658 O O . TRP A 1 84 ? -2.940 -2.609 -8.336 1.00 96.62 84 TRP A O 1
ATOM 668 N N . SER A 1 85 ? -4.281 -3.445 -9.940 1.00 94.19 85 SER A N 1
ATOM 669 C CA . SER A 1 85 ? -3.887 -4.837 -9.741 1.00 94.19 85 SER A CA 1
ATOM 670 C C . SER A 1 85 ? -2.578 -5.191 -10.465 1.00 94.19 85 SER A C 1
ATOM 672 O O . SER A 1 85 ? -2.362 -4.697 -11.582 1.00 94.19 85 SER A O 1
ATOM 674 N N . PRO A 1 86 ? -1.781 -6.131 -9.924 1.00 92.88 86 PRO A N 1
ATOM 675 C CA . PRO A 1 86 ? -0.516 -6.543 -10.530 1.00 92.88 86 PRO A CA 1
ATOM 676 C C . PRO A 1 86 ? -0.692 -7.356 -11.823 1.00 92.88 86 PRO A C 1
ATOM 678 O O . PRO A 1 86 ? 0.266 -7.530 -12.566 1.00 92.88 86 PRO A O 1
ATOM 681 N N . TRP A 1 87 ? -1.904 -7.832 -12.135 1.00 91.06 87 TRP A N 1
ATOM 682 C CA . TRP A 1 87 ? -2.168 -8.588 -13.369 1.00 91.06 87 TRP A CA 1
ATOM 683 C C . TRP A 1 87 ? -2.325 -7.717 -14.614 1.00 91.06 87 TRP A C 1
ATOM 685 O O . TRP A 1 87 ? -2.154 -8.205 -15.727 1.00 91.06 87 TRP A O 1
ATOM 695 N N . TYR A 1 88 ? -2.679 -6.442 -14.439 1.00 93.00 88 TYR A N 1
ATOM 696 C CA . TYR A 1 88 ? -3.004 -5.538 -15.551 1.00 93.00 88 TYR A CA 1
ATOM 697 C C . TYR A 1 88 ? -2.104 -4.302 -15.607 1.00 93.00 88 TYR A C 1
ATOM 699 O O . TYR A 1 88 ? -2.224 -3.498 -16.532 1.00 93.00 88 TYR A O 1
ATOM 707 N N . LYS A 1 89 ? -1.238 -4.113 -14.608 1.00 95.31 89 LYS A N 1
ATOM 708 C CA . LYS A 1 89 ? -0.338 -2.965 -14.494 1.00 95.31 89 LYS A CA 1
ATOM 709 C C . LYS A 1 89 ? 1.084 -3.444 -14.273 1.00 95.31 89 LYS A C 1
ATOM 711 O O . LYS A 1 89 ? 1.313 -4.389 -13.522 1.00 95.31 89 LYS A O 1
ATOM 716 N N . SER A 1 90 ? 2.035 -2.776 -14.920 1.00 95.94 90 SER A N 1
ATOM 717 C CA . SER A 1 90 ? 3.447 -3.043 -14.674 1.00 95.94 90 SER A CA 1
ATOM 718 C C . SER A 1 90 ? 3.840 -2.581 -13.268 1.00 95.94 90 SER A C 1
ATOM 720 O O . SER A 1 90 ? 3.214 -1.693 -12.681 1.00 95.94 90 SER A O 1
ATOM 722 N N . LYS A 1 91 ? 4.912 -3.166 -12.727 1.00 95.44 91 LYS A N 1
ATOM 723 C CA . LYS A 1 91 ? 5.448 -2.778 -11.417 1.00 95.44 91 LYS A CA 1
ATOM 724 C C . LYS A 1 91 ? 5.890 -1.305 -11.408 1.00 95.44 91 LYS A C 1
ATOM 726 O O . LYS A 1 91 ? 5.685 -0.625 -10.407 1.00 95.44 91 LYS A O 1
ATOM 731 N N . ASP A 1 92 ? 6.419 -0.797 -12.523 1.00 97.19 92 ASP A N 1
ATOM 732 C CA . ASP A 1 92 ? 6.780 0.616 -12.695 1.00 97.19 92 ASP A CA 1
ATOM 733 C C . ASP A 1 92 ? 5.556 1.542 -12.670 1.00 97.19 92 ASP A C 1
ATOM 735 O O . ASP A 1 92 ? 5.567 2.548 -11.958 1.00 97.19 92 ASP A O 1
ATOM 739 N N . ASP A 1 93 ? 4.475 1.180 -13.371 1.00 97.00 93 ASP A N 1
ATOM 740 C CA . ASP A 1 93 ? 3.221 1.946 -13.362 1.00 97.00 93 ASP A CA 1
ATOM 741 C C . ASP A 1 93 ? 2.635 2.016 -11.950 1.00 97.00 93 ASP A C 1
ATOM 743 O O . ASP A 1 93 ? 2.256 3.087 -11.472 1.00 97.00 93 ASP A O 1
ATOM 747 N N . ILE A 1 94 ? 2.596 0.878 -11.251 1.00 97.12 94 ILE A N 1
ATOM 748 C CA . ILE A 1 94 ? 2.124 0.803 -9.865 1.00 97.12 94 ILE A CA 1
ATOM 749 C C . ILE A 1 94 ? 3.019 1.656 -8.958 1.00 97.12 94 ILE A C 1
ATOM 751 O O . ILE A 1 94 ? 2.511 2.407 -8.123 1.00 97.12 94 ILE A O 1
ATOM 755 N N . ALA A 1 95 ? 4.342 1.600 -9.125 1.00 96.25 95 ALA A N 1
ATOM 756 C CA . ALA A 1 95 ? 5.264 2.399 -8.324 1.00 96.25 95 ALA A CA 1
ATOM 757 C C . ALA A 1 95 ? 5.044 3.900 -8.554 1.00 96.25 95 ALA A C 1
ATOM 759 O O . ALA A 1 95 ? 5.000 4.666 -7.589 1.00 96.25 95 ALA A O 1
ATOM 760 N N . MET A 1 96 ? 4.848 4.321 -9.804 1.00 96.12 96 MET A N 1
ATOM 761 C CA . MET A 1 96 ? 4.535 5.710 -10.143 1.00 96.12 96 MET A CA 1
ATOM 762 C C . MET A 1 96 ? 3.193 6.145 -9.550 1.00 96.12 96 MET A C 1
ATOM 764 O O . MET A 1 96 ? 3.091 7.223 -8.962 1.00 96.12 96 MET A O 1
ATOM 768 N N . ASN A 1 97 ? 2.191 5.270 -9.599 1.00 95.25 97 ASN A N 1
ATOM 769 C CA . ASN A 1 97 ? 0.884 5.499 -9.000 1.00 95.25 97 ASN A CA 1
ATOM 770 C C . ASN A 1 97 ? 0.938 5.659 -7.467 1.00 95.25 97 ASN A C 1
ATOM 772 O O . ASN A 1 97 ? 0.270 6.528 -6.911 1.00 95.25 97 ASN A O 1
ATOM 776 N N . ILE A 1 98 ? 1.743 4.858 -6.761 1.00 92.69 98 ILE A N 1
ATOM 777 C CA . ILE A 1 98 ? 1.782 4.835 -5.284 1.00 92.69 98 ILE A CA 1
ATOM 778 C C . ILE A 1 98 ? 2.832 5.794 -4.698 1.00 92.69 98 ILE A C 1
ATOM 780 O O . ILE A 1 98 ? 2.676 6.276 -3.575 1.00 92.69 98 ILE A O 1
ATOM 784 N N . PHE A 1 99 ? 3.894 6.121 -5.427 1.00 91.06 99 PHE A N 1
ATOM 785 C CA . PHE A 1 99 ? 5.022 6.876 -4.870 1.00 91.06 99 PHE A CA 1
ATOM 786 C C . PHE A 1 99 ? 5.386 8.132 -5.668 1.00 91.06 99 PHE A C 1
ATOM 788 O O . PHE A 1 99 ? 6.177 8.943 -5.180 1.00 91.06 99 PHE A O 1
ATOM 795 N N . GLY A 1 100 ? 4.809 8.338 -6.857 1.00 92.00 100 GLY A N 1
ATOM 796 C CA . GLY A 1 100 ? 5.117 9.480 -7.719 1.00 92.00 100 GLY A CA 1
ATOM 797 C C . GLY A 1 100 ? 6.620 9.599 -7.969 1.00 92.00 100 GLY A C 1
ATOM 798 O O . GLY A 1 100 ? 7.279 8.632 -8.336 1.00 92.00 100 GLY A O 1
ATOM 799 N N . ASN A 1 101 ? 7.197 10.765 -7.676 1.00 93.00 101 ASN A N 1
ATOM 800 C CA . ASN A 1 101 ? 8.626 11.034 -7.885 1.00 93.00 101 ASN A CA 1
ATOM 801 C C . ASN A 1 101 ? 9.574 10.096 -7.107 1.00 93.00 101 ASN A C 1
ATOM 803 O O . ASN A 1 101 ? 10.755 10.019 -7.437 1.00 93.00 101 ASN A O 1
ATOM 807 N N . LEU A 1 102 ? 9.082 9.370 -6.094 1.00 93.31 102 LEU A N 1
ATOM 808 C CA . LEU A 1 102 ? 9.865 8.388 -5.334 1.00 93.31 102 LEU A CA 1
ATOM 809 C C . LEU A 1 102 ? 9.765 6.958 -5.895 1.00 93.31 102 LEU A C 1
ATOM 811 O O . LEU A 1 102 ? 10.371 6.047 -5.329 1.00 93.31 102 LEU A O 1
ATOM 815 N N . ALA A 1 103 ? 9.037 6.741 -6.996 1.00 95.38 103 ALA A N 1
ATOM 816 C CA . ALA A 1 103 ? 8.771 5.421 -7.573 1.00 95.38 103 ALA A CA 1
ATOM 817 C C . ALA A 1 103 ? 10.034 4.581 -7.762 1.00 95.38 103 ALA A C 1
ATOM 819 O O . ALA A 1 103 ? 10.123 3.480 -7.223 1.00 95.38 103 ALA A O 1
ATOM 820 N N . LYS A 1 104 ? 11.049 5.128 -8.442 1.00 97.25 104 LYS A N 1
ATOM 821 C CA . LYS A 1 104 ? 12.308 4.416 -8.704 1.00 97.25 104 LYS A CA 1
ATOM 822 C C . LYS A 1 104 ? 13.014 3.996 -7.412 1.00 97.25 104 LYS A C 1
ATOM 824 O O . LYS A 1 104 ? 13.467 2.861 -7.300 1.00 97.25 104 LYS A O 1
ATOM 829 N N . GLN A 1 105 ? 13.077 4.889 -6.423 1.00 96.75 105 GLN A N 1
ATOM 830 C CA . GLN A 1 105 ? 13.702 4.598 -5.132 1.00 96.75 105 GLN A CA 1
ATOM 831 C C . GLN A 1 105 ? 12.948 3.489 -4.386 1.00 96.75 105 GLN A C 1
ATOM 833 O O . GLN A 1 105 ? 13.568 2.569 -3.858 1.00 96.75 105 GLN A O 1
ATOM 838 N N . LYS A 1 106 ? 11.614 3.563 -4.345 1.00 95.81 106 LYS A N 1
ATOM 839 C CA . LYS A 1 106 ? 10.764 2.600 -3.629 1.00 95.81 106 LYS A CA 1
ATOM 840 C C . LYS A 1 106 ? 10.752 1.234 -4.317 1.00 95.81 106 LYS A C 1
ATOM 842 O O . LYS A 1 106 ? 10.762 0.218 -3.627 1.00 95.81 106 LYS A O 1
ATOM 847 N N . LEU A 1 107 ? 10.824 1.212 -5.647 1.00 95.94 107 LEU A N 1
ATOM 848 C CA . LEU A 1 107 ? 10.982 -0.004 -6.437 1.00 95.94 107 LEU A CA 1
ATOM 849 C C . LEU A 1 107 ? 12.316 -0.701 -6.134 1.00 95.94 107 LEU A C 1
ATOM 851 O O . LEU A 1 107 ? 12.323 -1.892 -5.842 1.00 95.94 107 LEU A O 1
ATOM 855 N N . MET A 1 108 ? 13.428 0.045 -6.126 1.00 95.94 108 MET A N 1
ATOM 856 C CA . MET A 1 108 ? 14.749 -0.489 -5.759 1.00 95.94 108 MET A CA 1
ATOM 857 C C . MET A 1 108 ? 14.819 -0.958 -4.301 1.00 95.94 108 MET A C 1
ATOM 859 O O . MET A 1 108 ? 15.567 -1.878 -3.990 1.00 95.94 108 MET A O 1
ATOM 863 N N . ALA A 1 109 ? 14.038 -0.341 -3.414 1.00 95.25 109 ALA A N 1
ATOM 864 C CA . ALA A 1 109 ? 13.909 -0.742 -2.015 1.00 95.25 109 ALA A CA 1
ATOM 865 C C . ALA A 1 109 ? 12.938 -1.921 -1.795 1.00 95.25 109 ALA A C 1
ATOM 867 O O . ALA A 1 109 ? 12.629 -2.234 -0.648 1.00 95.25 109 ALA A O 1
ATOM 868 N N . GLY A 1 110 ? 12.409 -2.532 -2.861 1.00 96.25 110 GLY A N 1
ATOM 869 C CA . GLY A 1 110 ? 11.546 -3.711 -2.775 1.00 96.25 110 GLY A CA 1
ATOM 870 C C . GLY A 1 110 ? 10.125 -3.441 -2.270 1.00 96.25 110 GLY A C 1
ATOM 871 O O . GLY A 1 110 ? 9.410 -4.378 -1.937 1.00 96.25 110 GLY A O 1
ATOM 872 N N . LYS A 1 111 ? 9.654 -2.185 -2.233 1.00 95.75 111 LYS A N 1
ATOM 873 C CA . LYS A 1 111 ? 8.328 -1.824 -1.673 1.00 95.75 111 LYS A CA 1
ATOM 874 C C . LYS A 1 111 ? 7.120 -2.309 -2.488 1.00 95.75 111 LYS A C 1
ATOM 876 O O . LYS A 1 111 ? 5.987 -2.005 -2.133 1.00 95.75 111 LYS A O 1
ATOM 881 N N . LEU A 1 112 ? 7.361 -3.009 -3.592 1.00 96.31 112 LEU A N 1
ATOM 882 C CA . LEU A 1 112 ? 6.347 -3.656 -4.426 1.00 96.31 112 LEU A CA 1
ATOM 883 C C . LEU A 1 112 ? 6.705 -5.133 -4.677 1.00 96.31 112 LEU A C 1
ATOM 885 O O . LEU A 1 112 ? 6.291 -5.709 -5.682 1.00 96.31 112 LEU A O 1
ATOM 889 N N . ASP A 1 113 ? 7.569 -5.726 -3.855 1.00 95.19 113 ASP A N 1
ATOM 890 C CA . ASP A 1 113 ? 7.989 -7.121 -4.026 1.00 95.19 113 ASP A CA 1
ATOM 891 C C . ASP A 1 113 ? 6.879 -8.110 -3.709 1.00 95.19 113 ASP A C 1
ATOM 893 O O . ASP A 1 113 ? 6.871 -9.192 -4.288 1.00 95.19 113 ASP A O 1
ATOM 897 N N . CYS A 1 114 ? 5.951 -7.712 -2.843 1.00 95.19 114 CYS A N 1
ATOM 898 C CA . CYS A 1 114 ? 4.778 -8.485 -2.479 1.00 95.19 114 CYS A CA 1
ATOM 899 C C . CYS A 1 114 ? 3.518 -7.623 -2.577 1.00 95.19 114 CYS A C 1
ATOM 901 O O . CYS A 1 114 ? 3.568 -6.388 -2.485 1.00 95.19 114 CYS A O 1
ATOM 903 N N . CYS A 1 115 ? 2.370 -8.275 -2.725 1.00 95.56 115 CYS A N 1
ATOM 904 C CA . CYS A 1 115 ? 1.075 -7.607 -2.750 1.00 95.56 115 CYS A CA 1
ATOM 905 C C . CYS A 1 115 ? 0.018 -8.418 -1.999 1.00 95.56 115 CYS A C 1
ATOM 907 O O . CYS A 1 115 ? -0.076 -9.626 -2.184 1.00 95.56 115 CYS A O 1
ATOM 909 N N . ILE A 1 116 ? -0.814 -7.749 -1.197 1.00 95.19 116 ILE A N 1
ATOM 910 C CA . ILE A 1 116 ? -2.048 -8.324 -0.650 1.00 95.19 116 ILE A CA 1
ATOM 911 C C . ILE A 1 116 ? -3.231 -7.697 -1.370 1.00 95.19 116 ILE A C 1
ATOM 913 O O . ILE A 1 116 ? -3.419 -6.483 -1.300 1.00 95.19 116 ILE A O 1
ATOM 917 N N . ALA A 1 117 ? -4.057 -8.515 -2.012 1.00 95.56 117 ALA A N 1
ATOM 918 C CA . ALA A 1 117 ? -5.387 -8.100 -2.440 1.00 95.56 117 ALA A CA 1
ATOM 919 C C . ALA A 1 117 ? -6.383 -8.368 -1.316 1.00 95.56 117 ALA A C 1
ATOM 921 O O . ALA A 1 117 ? -6.446 -9.494 -0.839 1.00 95.56 117 ALA A O 1
ATOM 922 N N . VAL A 1 118 ? -7.179 -7.379 -0.927 1.00 95.12 118 VAL A N 1
ATOM 923 C CA . VAL A 1 118 ? -8.256 -7.489 0.064 1.00 95.12 118 VAL A CA 1
ATOM 924 C C . VAL A 1 118 ? -9.573 -7.037 -0.558 1.00 95.12 118 VAL A C 1
ATOM 926 O O . VAL A 1 118 ? -9.608 -6.058 -1.305 1.00 95.12 118 VAL A O 1
ATOM 929 N N . PHE A 1 119 ? -10.660 -7.751 -0.278 1.00 94.00 119 PHE A N 1
ATOM 930 C CA . PHE A 1 119 ? -11.997 -7.324 -0.679 1.00 94.00 119 PHE A CA 1
ATOM 931 C C . PHE A 1 119 ? -12.617 -6.499 0.448 1.00 94.00 119 PHE A C 1
ATOM 933 O O . PHE A 1 119 ? -12.868 -7.032 1.529 1.00 94.00 119 PHE A O 1
ATOM 940 N N . LEU A 1 120 ? -12.850 -5.212 0.201 1.00 94.50 120 LEU A N 1
ATOM 941 C CA . LEU A 1 120 ? -13.398 -4.270 1.182 1.00 94.50 120 LEU A CA 1
ATOM 942 C C . LEU A 1 120 ? -14.679 -3.649 0.638 1.00 94.50 120 LEU A C 1
ATOM 944 O O . LEU A 1 120 ? -14.818 -3.492 -0.577 1.00 94.50 120 LEU A O 1
ATOM 948 N N . LYS A 1 121 ? -15.595 -3.262 1.529 1.00 94.69 121 LYS A N 1
ATOM 949 C CA . LYS A 1 121 ? -16.723 -2.415 1.139 1.00 94.69 121 LYS A CA 1
ATOM 950 C C . LYS A 1 121 ? -16.203 -1.056 0.703 1.00 94.69 121 LYS A C 1
ATOM 952 O O . LYS A 1 121 ? -15.362 -0.468 1.382 1.00 94.69 121 LYS A O 1
ATOM 957 N N . ASP A 1 122 ? -16.760 -0.520 -0.375 1.00 94.56 122 ASP A N 1
ATOM 958 C CA . ASP A 1 122 ? -16.340 0.790 -0.877 1.00 94.56 122 ASP A CA 1
ATOM 959 C C . ASP A 1 122 ? -16.652 1.918 0.135 1.00 94.56 122 ASP A C 1
ATOM 961 O O . ASP A 1 122 ? -15.972 2.941 0.135 1.00 94.56 122 ASP A O 1
ATOM 965 N N . SER A 1 123 ? -17.620 1.724 1.044 1.00 95.06 123 SER A N 1
ATOM 966 C CA . SER A 1 123 ? -17.935 2.661 2.138 1.00 95.06 123 SER A CA 1
ATOM 967 C C . SER A 1 123 ? -16.853 2.760 3.214 1.00 95.06 123 SER A C 1
ATOM 969 O O . SER A 1 123 ? -16.770 3.779 3.898 1.00 95.06 123 SER A O 1
ATOM 971 N N . ASP A 1 124 ? -16.043 1.714 3.375 1.00 96.12 124 ASP A N 1
ATOM 972 C CA . ASP A 1 124 ? -15.062 1.607 4.460 1.00 96.12 124 ASP A CA 1
ATOM 973 C C . ASP A 1 124 ? -13.707 2.203 4.052 1.00 96.12 124 ASP A C 1
ATOM 975 O O . ASP A 1 124 ? -12.801 2.348 4.874 1.00 96.12 124 ASP A O 1
ATOM 979 N N . VAL A 1 125 ? -13.560 2.564 2.772 1.00 97.06 125 VAL A N 1
ATOM 980 C CA . VAL A 1 125 ? -12.309 3.048 2.199 1.00 97.06 125 VAL A CA 1
ATOM 981 C C . VAL A 1 125 ? -12.504 4.434 1.596 1.00 97.06 125 VAL A C 1
ATOM 983 O O . VAL A 1 125 ? -13.279 4.648 0.666 1.00 97.06 125 VAL A 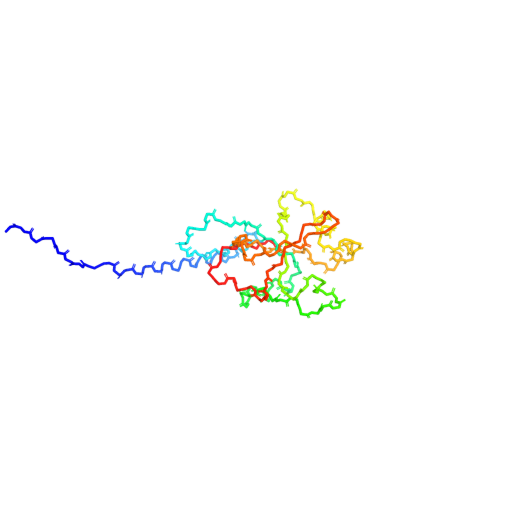O 1
ATOM 986 N N . LYS A 1 126 ? -11.745 5.408 2.094 1.00 97.31 126 LYS A N 1
ATOM 987 C CA . LYS A 1 126 ? -11.764 6.778 1.589 1.00 97.31 126 LYS A CA 1
ATOM 988 C C . LYS A 1 126 ? -10.908 6.892 0.332 1.00 97.31 126 LYS A C 1
ATOM 990 O O . LYS A 1 126 ? -9.701 6.666 0.378 1.00 97.31 126 LYS A O 1
ATOM 995 N N . ASN A 1 127 ? -11.496 7.339 -0.773 1.00 96.69 127 ASN A N 1
ATOM 996 C CA . ASN A 1 127 ? -10.726 7.733 -1.949 1.00 96.69 127 ASN A CA 1
ATOM 997 C C . ASN A 1 127 ? -9.949 9.034 -1.655 1.00 96.69 127 ASN A C 1
ATOM 999 O O . ASN A 1 127 ? -10.550 10.077 -1.392 1.00 96.69 127 ASN A O 1
ATOM 1003 N N . VAL A 1 128 ? -8.618 8.965 -1.691 1.00 95.81 128 VAL A N 1
ATOM 1004 C CA . VAL A 1 128 ? -7.691 10.097 -1.485 1.00 95.81 128 VAL A CA 1
ATOM 1005 C C . VAL A 1 128 ? -6.801 10.328 -2.714 1.00 95.81 128 VAL A C 1
ATOM 1007 O O . VAL A 1 128 ? -5.712 10.894 -2.626 1.00 95.81 128 VAL A O 1
ATOM 1010 N N . SER A 1 129 ? -7.273 9.875 -3.875 1.00 93.81 129 SER A N 1
ATOM 1011 C CA . SER A 1 129 ? -6.621 10.017 -5.176 1.00 93.81 129 SER A CA 1
ATOM 1012 C C . SER A 1 129 ? -6.393 11.485 -5.541 1.00 93.81 129 SER A C 1
ATOM 1014 O O . SER A 1 129 ? -7.305 12.307 -5.463 1.00 93.81 129 SER A O 1
ATOM 1016 N N . GLN A 1 130 ? -5.180 11.817 -5.986 1.00 91.38 130 GLN A N 1
ATOM 1017 C CA . GLN A 1 130 ? -4.819 13.157 -6.459 1.00 91.38 130 GLN A CA 1
ATOM 1018 C C . GLN A 1 130 ? -3.731 13.087 -7.532 1.00 91.38 130 GLN A C 1
ATOM 1020 O O . GLN A 1 130 ? -2.916 12.164 -7.536 1.00 91.38 130 GLN A O 1
ATOM 1025 N N . ASN A 1 131 ? -3.682 14.080 -8.425 1.00 89.94 131 ASN A N 1
ATOM 1026 C CA . ASN A 1 131 ? -2.653 14.199 -9.470 1.00 89.94 131 ASN A CA 1
ATOM 1027 C C . ASN A 1 131 ? -2.509 12.932 -10.340 1.00 89.94 131 ASN A C 1
ATOM 1029 O O . ASN A 1 131 ? -1.400 12.491 -10.627 1.00 89.94 131 ASN A O 1
ATOM 1033 N N . GLY A 1 132 ? -3.637 12.314 -10.712 1.00 89.56 132 GLY A N 1
ATOM 1034 C CA . GLY A 1 132 ? -3.666 11.098 -11.536 1.00 89.56 132 GLY A CA 1
ATOM 1035 C C . GLY A 1 132 ? -3.296 9.804 -10.804 1.00 89.56 132 GLY A C 1
ATOM 1036 O O . GLY A 1 132 ? -3.274 8.749 -11.431 1.00 89.56 132 GLY A O 1
ATOM 1037 N N . ARG A 1 133 ? -3.026 9.868 -9.495 1.00 93.12 133 ARG A N 1
ATOM 1038 C CA . ARG A 1 133 ? -2.753 8.702 -8.651 1.00 93.12 133 ARG A CA 1
ATOM 1039 C C . ARG A 1 133 ? -4.049 8.114 -8.108 1.00 93.12 133 ARG A C 1
ATOM 1041 O O . ARG A 1 133 ? -4.887 8.869 -7.633 1.00 93.12 133 ARG A O 1
ATOM 1048 N N . ASP A 1 134 ? -4.160 6.794 -8.106 1.00 96.38 134 ASP A N 1
ATOM 1049 C CA . ASP A 1 134 ? -5.215 6.005 -7.480 1.00 96.38 134 ASP A CA 1
ATOM 1050 C C . ASP A 1 134 ? -4.767 5.554 -6.082 1.00 96.38 134 ASP A C 1
ATOM 1052 O O . ASP A 1 134 ? -3.903 4.682 -5.944 1.00 96.38 134 ASP A O 1
ATOM 1056 N N . ILE A 1 135 ? -5.317 6.198 -5.052 1.00 95.56 135 ILE A N 1
ATOM 1057 C CA . ILE A 1 135 ? -4.949 5.983 -3.649 1.00 95.56 135 ILE A CA 1
ATOM 1058 C C . ILE A 1 135 ? -6.217 5.921 -2.810 1.00 95.56 135 ILE A C 1
ATOM 1060 O O . ILE A 1 135 ? -7.064 6.816 -2.855 1.00 95.56 135 ILE A O 1
ATOM 1064 N N . HIS A 1 136 ? -6.315 4.878 -2.001 1.00 97.56 136 HIS A N 1
ATOM 1065 C CA . HIS A 1 136 ? -7.470 4.588 -1.168 1.00 97.56 136 HIS A CA 1
ATOM 1066 C C . HIS A 1 136 ? -7.001 4.322 0.261 1.00 97.56 136 HIS A C 1
ATOM 1068 O O . HIS A 1 136 ? -6.034 3.595 0.478 1.00 97.56 136 HIS A O 1
ATOM 1074 N N . LEU A 1 137 ? -7.655 4.951 1.232 1.00 97.56 137 LEU A N 1
ATOM 1075 C CA . LEU A 1 137 ? -7.268 4.950 2.638 1.00 97.56 137 LEU A CA 1
ATOM 1076 C C . LEU A 1 137 ? -8.332 4.238 3.469 1.00 97.56 137 LEU A C 1
ATOM 1078 O O . LEU A 1 137 ? -9.465 4.710 3.561 1.00 97.56 137 LEU A O 1
ATOM 1082 N N . TYR A 1 138 ? -7.948 3.143 4.111 1.00 97.50 138 TYR A N 1
ATOM 1083 C CA . TYR A 1 138 ? -8.729 2.531 5.179 1.00 97.50 138 TYR A CA 1
ATOM 1084 C C . TYR A 1 138 ? -8.331 3.168 6.521 1.00 97.50 138 TYR A C 1
ATOM 1086 O O . TYR A 1 138 ? -7.132 3.276 6.804 1.00 97.50 138 TYR A O 1
ATOM 1094 N N . PRO A 1 139 ? -9.285 3.615 7.354 1.00 96.44 139 PRO A N 1
ATOM 1095 C CA . PRO A 1 139 ? -8.969 4.255 8.623 1.00 96.44 139 PRO A CA 1
ATOM 1096 C C . PRO A 1 139 ? -8.471 3.235 9.659 1.00 96.44 139 PRO A C 1
ATOM 1098 O O . PRO A 1 139 ? -9.201 2.338 10.068 1.00 96.44 139 PRO A O 1
ATOM 1101 N N . GLY A 1 140 ? -7.241 3.424 10.142 1.00 96.56 140 GLY A N 1
ATOM 1102 C CA . GLY A 1 140 ? -6.638 2.564 11.166 1.00 96.56 140 GLY A CA 1
ATOM 1103 C C . GLY A 1 140 ? -6.055 1.255 10.627 1.00 96.56 140 GLY A C 1
ATOM 1104 O O . GLY A 1 140 ? -5.762 1.139 9.438 1.00 96.56 140 GLY A O 1
ATOM 1105 N N . ASP A 1 141 ? -5.817 0.314 11.542 1.00 97.69 141 ASP A N 1
ATOM 1106 C CA . ASP A 1 141 ? -5.300 -1.024 11.243 1.00 97.69 141 ASP A CA 1
ATOM 1107 C C . ASP A 1 141 ? -6.386 -1.866 10.553 1.00 97.69 141 ASP A C 1
ATOM 1109 O O . ASP A 1 141 ? -7.535 -1.893 11.001 1.00 97.69 141 ASP A O 1
ATOM 1113 N N . LEU A 1 142 ? -6.020 -2.604 9.504 1.00 96.88 142 LEU A N 1
ATOM 1114 C CA . LEU A 1 142 ? -6.916 -3.558 8.851 1.00 96.88 142 LEU A CA 1
ATOM 1115 C C . LEU A 1 142 ? -6.631 -4.984 9.332 1.00 96.88 142 LEU A C 1
ATOM 1117 O O . LEU A 1 142 ? -5.573 -5.546 9.042 1.00 96.88 142 LEU A O 1
ATOM 1121 N N . LEU A 1 143 ? -7.606 -5.588 10.010 1.00 95.50 143 LEU A N 1
ATOM 1122 C CA . LEU A 1 143 ? -7.596 -7.005 10.375 1.00 95.50 143 LEU A CA 1
ATOM 1123 C C . LEU A 1 143 ? -8.004 -7.857 9.167 1.00 95.50 143 LEU A C 1
ATOM 1125 O O . LEU A 1 143 ? -9.087 -7.682 8.616 1.00 95.50 143 LEU A O 1
ATOM 1129 N N . LEU A 1 144 ? -7.151 -8.799 8.772 1.00 90.44 144 LEU A N 1
ATOM 1130 C CA . LEU A 1 144 ? -7.407 -9.725 7.664 1.00 90.44 144 LEU A CA 1
ATOM 1131 C C . LEU A 1 144 ? -8.284 -10.914 8.076 1.00 90.44 144 LEU A C 1
ATOM 1133 O O . LEU A 1 144 ? -8.856 -11.588 7.220 1.00 90.44 144 LEU A O 1
ATOM 1137 N N . SER A 1 145 ? -8.400 -11.189 9.377 1.00 86.06 145 SER A N 1
ATOM 1138 C CA . SER A 1 145 ? -9.288 -12.228 9.899 1.00 86.06 145 SER A CA 1
ATOM 1139 C C . SER A 1 145 ? -10.742 -11.927 9.522 1.00 86.06 145 SER A C 1
ATOM 1141 O O . SER A 1 145 ? -11.266 -10.882 9.897 1.00 86.06 145 SER A O 1
ATOM 1143 N N . GLY A 1 146 ? -11.386 -12.841 8.794 1.00 78.44 146 GLY A N 1
ATOM 1144 C CA . GLY A 1 146 ? -12.767 -12.676 8.318 1.00 78.44 146 GLY A CA 1
ATOM 1145 C C . GLY A 1 146 ? -12.895 -11.952 6.971 1.00 78.44 146 GLY A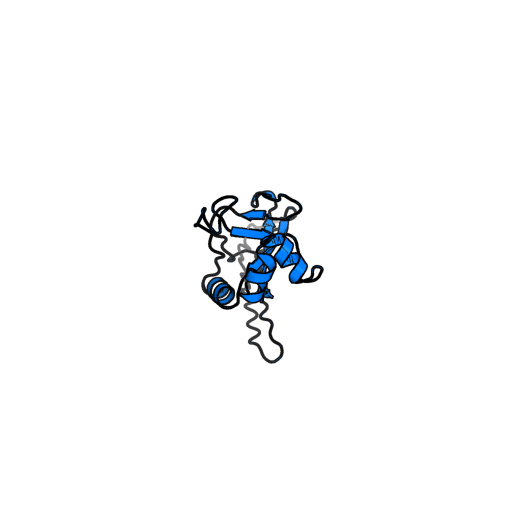 C 1
ATOM 1146 O O . GLY A 1 146 ? -13.999 -11.850 6.437 1.00 78.44 146 GLY A O 1
ATOM 1147 N N . LEU A 1 147 ? -11.786 -11.494 6.377 1.00 83.31 147 LEU A N 1
ATOM 1148 C CA . LEU A 1 147 ? -11.779 -10.898 5.041 1.00 83.31 147 LEU A CA 1
ATOM 1149 C C . LEU A 1 147 ? -11.367 -11.902 3.966 1.00 83.31 147 LEU A C 1
ATOM 1151 O O . LEU A 1 147 ? -10.585 -12.826 4.193 1.00 83.31 147 LEU A O 1
ATOM 1155 N N . LYS A 1 148 ? -11.842 -11.655 2.742 1.00 83.88 148 LYS A N 1
ATOM 1156 C CA . LYS A 1 148 ? -11.324 -12.321 1.544 1.00 83.88 148 LYS A CA 1
ATOM 1157 C C . LYS A 1 148 ? -10.042 -11.616 1.119 1.00 83.88 148 LYS A C 1
ATOM 1159 O O . LYS A 1 148 ? -10.087 -10.428 0.792 1.00 83.88 148 LYS A O 1
ATOM 1164 N N . TYR A 1 149 ? -8.930 -12.346 1.093 1.00 84.00 149 TYR A N 1
ATOM 1165 C CA . TYR A 1 149 ? -7.656 -11.815 0.628 1.00 84.00 149 TYR A CA 1
ATOM 1166 C C . TYR A 1 149 ? -6.807 -12.845 -0.124 1.00 84.00 149 TYR A C 1
ATOM 1168 O O . TYR A 1 149 ? -7.031 -14.048 -0.012 1.00 84.00 149 TYR A O 1
ATOM 1176 N N . PHE A 1 150 ? -5.843 -12.351 -0.900 1.00 85.31 150 PHE A N 1
ATOM 1177 C CA . PHE A 1 150 ? -4.835 -13.138 -1.614 1.00 85.31 150 PHE A CA 1
ATOM 1178 C C . PHE A 1 150 ? -3.471 -12.465 -1.485 1.00 85.31 150 PHE A C 1
ATOM 1180 O O . PHE A 1 150 ? -3.414 -11.239 -1.390 1.00 85.31 150 PHE A O 1
ATOM 1187 N N . VAL A 1 151 ? -2.394 -13.249 -1.524 1.00 82.06 151 VAL A N 1
ATOM 1188 C CA . VAL A 1 151 ? -1.017 -12.741 -1.486 1.00 82.06 151 VAL A CA 1
ATOM 1189 C C . VAL A 1 151 ? -0.272 -13.144 -2.756 1.00 82.06 151 VAL A C 1
ATOM 1191 O O . VAL A 1 151 ? -0.417 -14.275 -3.222 1.00 82.06 151 VAL A O 1
ATOM 1194 N N . PHE A 1 152 ? 0.502 -12.204 -3.296 1.00 79.06 152 PHE A N 1
ATOM 1195 C CA . PHE A 1 152 ? 1.331 -12.326 -4.498 1.00 79.06 152 PHE A CA 1
ATOM 1196 C C . PHE A 1 152 ? 2.782 -11.996 -4.182 1.00 79.06 152 PHE A C 1
ATOM 1198 O O . PHE A 1 152 ? 3.000 -11.067 -3.363 1.00 79.06 152 PHE A O 1
#